Protei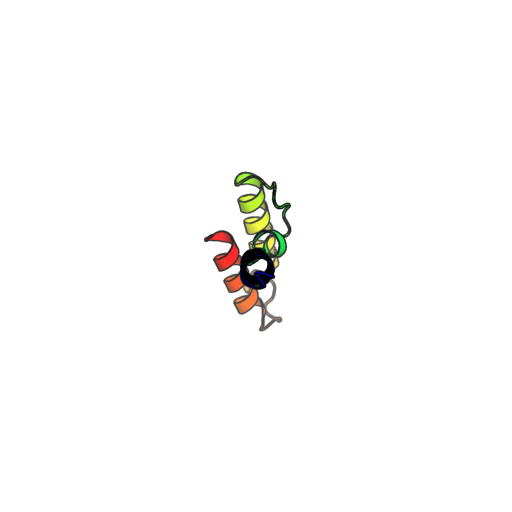n AF-H2YED5-F1 (afdb_monomer)

Nearest PDB structures (foldseek):
  6iws-assembly1_A  TM=9.052E-01  e=1.926E-04  Homo sapiens
  2dn9-assembly1_A  TM=9.160E-01  e=6.166E-04  Homo sapiens
  7x89-assembly1_A  TM=8.399E-01  e=2.957E-04  Homo sapiens
  2ctw-assembly1_A  TM=8.562E-01  e=8.375E-04  Mus musculus
  2ctq-assembly1_A  TM=8.197E-01  e=2.521E-03  Homo sapiens

Foldseek 3Di:
DPPVVVVVVVVVVVVVVVVVVPDDPLCVLLVHDPPDDLVRSVVSLVVVLVVLPCVNVVVDPCSVVSNVVSVVSNVD

Structure (mmCIF, N/CA/C/O backbone):
data_AF-H2YED5-F1
#
_entry.id   AF-H2YED5-F1
#
loop_
_atom_site.group_PDB
_atom_site.id
_atom_site.type_symbol
_atom_site.label_atom_id
_atom_site.label_alt_id
_atom_site.label_comp_id
_atom_site.label_asym_id
_atom_site.label_entity_id
_atom_site.label_seq_id
_atom_site.pdbx_PDB_ins_code
_atom_site.Cartn_x
_atom_site.Cartn_y
_atom_site.Cartn_z
_atom_site.occupancy
_atom_site.B_iso_or_equiv
_atom_site.auth_seq_id
_atom_site.auth_comp_id
_atom_site.auth_asym_id
_atom_site.auth_atom_id
_atom_site.pdbx_PDB_model_num
ATOM 1 N N . MET A 1 1 ? 16.761 -42.095 -28.394 1.00 56.00 1 MET A N 1
ATOM 2 C CA . MET A 1 1 ? 15.840 -40.945 -28.282 1.00 56.00 1 MET A CA 1
ATOM 3 C C . MET A 1 1 ? 16.094 -40.299 -26.931 1.00 56.00 1 MET A C 1
ATOM 5 O O . MET A 1 1 ? 15.706 -40.863 -25.916 1.00 56.00 1 MET A O 1
ATOM 9 N N . ASP A 1 2 ? 16.844 -39.197 -26.908 1.00 63.88 2 ASP A N 1
ATOM 10 C CA . ASP A 1 2 ? 17.222 -38.491 -25.679 1.00 63.88 2 ASP A CA 1
ATOM 11 C C . ASP A 1 2 ? 16.016 -37.764 -25.071 1.00 63.88 2 ASP A C 1
ATOM 13 O O . ASP A 1 2 ? 15.757 -36.591 -25.328 1.00 63.88 2 ASP A O 1
ATOM 17 N N . VAL A 1 3 ? 15.273 -38.476 -24.224 1.00 62.91 3 VAL A N 1
ATOM 18 C CA . VAL A 1 3 ? 14.154 -37.943 -23.422 1.00 62.91 3 VAL A CA 1
ATOM 19 C C . VAL A 1 3 ? 14.591 -36.860 -22.422 1.00 62.91 3 VAL A C 1
ATOM 21 O O . VAL A 1 3 ? 13.752 -36.139 -21.892 1.00 62.91 3 VAL A O 1
ATOM 24 N N . LYS A 1 4 ? 15.898 -36.686 -22.191 1.00 67.00 4 LYS A N 1
ATOM 25 C CA . LYS A 1 4 ? 16.454 -35.701 -21.247 1.00 67.00 4 LYS A CA 1
ATOM 26 C C . LYS A 1 4 ? 16.252 -34.248 -21.699 1.00 67.00 4 LYS A C 1
ATOM 28 O O . LYS A 1 4 ? 16.004 -33.390 -20.859 1.00 67.00 4 LYS A O 1
ATOM 33 N N . GLY A 1 5 ? 16.306 -33.983 -23.007 1.00 76.69 5 GLY A N 1
ATOM 34 C CA . GLY A 1 5 ? 16.094 -32.649 -23.587 1.00 76.69 5 GLY A CA 1
ATOM 35 C C . GLY A 1 5 ? 14.695 -32.068 -23.324 1.00 76.69 5 GLY A C 1
ATOM 36 O O . GLY A 1 5 ? 14.598 -30.985 -22.746 1.00 76.69 5 GLY A O 1
ATOM 37 N N . PRO A 1 6 ? 13.603 -32.775 -23.679 1.00 80.56 6 PRO A N 1
ATOM 38 C CA . PRO A 1 6 ? 12.250 -32.274 -23.441 1.00 80.56 6 PRO A CA 1
ATOM 39 C C . PRO A 1 6 ? 11.892 -32.203 -21.949 1.00 80.56 6 PRO A C 1
ATOM 41 O O . PRO A 1 6 ? 11.192 -31.279 -21.546 1.00 80.56 6 PRO A O 1
ATOM 44 N N . ILE A 1 7 ? 12.413 -33.108 -21.109 1.00 83.12 7 ILE A N 1
ATOM 45 C CA . ILE A 1 7 ? 12.190 -33.059 -19.652 1.00 83.12 7 ILE A CA 1
ATOM 46 C C . ILE A 1 7 ? 12.848 -31.817 -19.042 1.00 83.12 7 ILE A C 1
ATOM 48 O O . ILE A 1 7 ? 12.217 -31.120 -18.250 1.00 83.12 7 ILE A O 1
ATOM 52 N N . LEU A 1 8 ? 14.087 -31.501 -19.436 1.00 83.06 8 LEU A N 1
ATOM 53 C CA . LEU A 1 8 ? 14.775 -30.298 -18.969 1.00 83.06 8 LEU A CA 1
ATOM 54 C C . LEU A 1 8 ? 14.039 -29.026 -19.411 1.00 83.06 8 LEU A C 1
ATOM 56 O O . LEU A 1 8 ? 13.898 -28.099 -18.621 1.00 83.06 8 LEU A O 1
ATOM 60 N N . PHE A 1 9 ? 13.514 -28.998 -20.639 1.00 86.44 9 PHE A N 1
ATOM 61 C CA . PHE A 1 9 ? 12.740 -27.863 -21.142 1.00 86.44 9 PHE A CA 1
ATOM 62 C C . PHE A 1 9 ? 11.439 -27.647 -20.358 1.00 86.44 9 PHE A C 1
ATOM 64 O O . PHE A 1 9 ? 11.148 -26.524 -19.955 1.00 86.44 9 PHE A O 1
ATOM 71 N N . VAL A 1 10 ? 10.684 -28.715 -20.083 1.00 87.19 10 VAL A N 1
ATOM 72 C CA . VAL A 1 10 ? 9.451 -28.637 -19.281 1.00 87.19 10 VAL A CA 1
ATOM 73 C C . VAL A 1 10 ? 9.759 -28.226 -17.842 1.00 87.19 10 VAL A C 1
ATOM 75 O O . VAL A 1 10 ? 9.027 -27.424 -17.271 1.00 87.19 10 VAL A O 1
ATOM 78 N N . LEU A 1 11 ? 10.861 -28.712 -17.268 1.00 85.69 11 LEU A N 1
ATOM 79 C CA . LEU A 1 11 ? 11.284 -28.345 -15.920 1.00 85.69 11 LEU A CA 1
ATOM 80 C C . LEU A 1 11 ? 11.702 -26.870 -15.837 1.00 85.69 11 LEU A C 1
ATOM 82 O O . LEU A 1 11 ? 11.294 -26.174 -14.913 1.00 85.69 11 LEU A O 1
ATOM 86 N N . VAL A 1 12 ? 12.444 -26.362 -16.824 1.00 84.50 12 VAL A N 1
ATOM 87 C CA . VAL A 1 12 ? 12.806 -24.937 -16.910 1.00 84.50 12 VAL A CA 1
ATOM 88 C C . VAL A 1 12 ? 11.567 -24.068 -17.133 1.00 84.50 12 VAL A C 1
ATOM 90 O O . VAL A 1 12 ? 11.421 -23.043 -16.472 1.00 84.50 12 VAL A O 1
ATOM 93 N N . LEU A 1 13 ? 10.641 -24.488 -17.998 1.00 84.56 13 LEU A N 1
ATOM 94 C CA . LEU A 1 13 ? 9.378 -23.785 -18.223 1.00 84.56 13 LEU A CA 1
ATOM 95 C C . LEU A 1 13 ? 8.526 -23.743 -16.948 1.00 84.56 13 LEU A C 1
ATOM 97 O O . LEU A 1 13 ? 7.963 -22.706 -16.614 1.00 84.56 13 LEU A O 1
ATOM 101 N N . PHE A 1 14 ? 8.477 -24.844 -16.200 1.00 86.25 14 PHE A N 1
ATOM 102 C CA . PHE A 1 14 ? 7.778 -24.916 -14.922 1.00 86.25 14 PHE A CA 1
ATOM 103 C C . PHE A 1 14 ? 8.419 -24.003 -13.868 1.00 86.25 14 PHE A C 1
ATOM 105 O O . PHE A 1 14 ? 7.714 -23.237 -13.217 1.00 8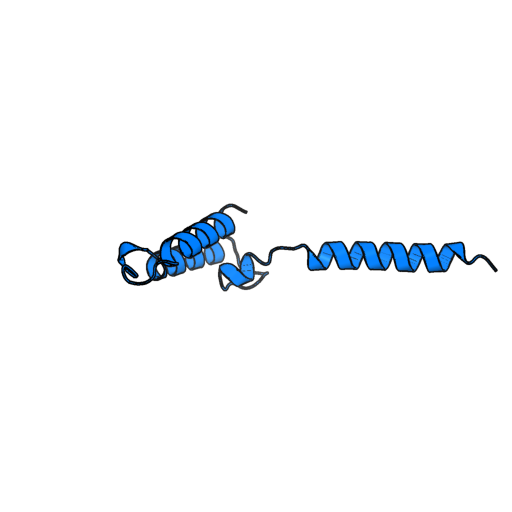6.25 14 PHE A O 1
ATOM 112 N N . LEU A 1 15 ? 9.752 -24.003 -13.749 1.00 79.75 15 LEU A N 1
ATOM 113 C CA . LEU A 1 15 ? 10.477 -23.085 -12.862 1.00 79.75 15 LEU A CA 1
ATOM 114 C C . LEU A 1 15 ? 10.249 -21.611 -13.241 1.00 79.75 15 LEU A C 1
ATOM 116 O O . LEU A 1 15 ? 10.097 -20.765 -12.361 1.00 79.75 15 LEU A O 1
ATOM 120 N N . PHE A 1 16 ? 10.156 -21.307 -14.535 1.00 77.69 16 PHE A N 1
ATOM 121 C CA . PHE A 1 16 ? 9.837 -19.966 -15.023 1.00 77.69 16 PHE A CA 1
ATOM 122 C C . PHE A 1 16 ? 8.399 -19.552 -14.669 1.00 77.69 16 PHE A C 1
ATOM 124 O O . PHE A 1 16 ? 8.165 -18.440 -14.198 1.00 77.69 16 PHE A O 1
ATOM 131 N N . VAL A 1 17 ? 7.431 -20.464 -14.810 1.00 74.62 17 VAL A N 1
ATOM 132 C CA . VAL A 1 17 ? 6.036 -20.242 -14.391 1.00 74.62 17 VAL A CA 1
ATOM 133 C C . VAL A 1 17 ? 5.935 -20.017 -12.876 1.00 74.62 17 VAL A C 1
ATOM 135 O O . VAL A 1 17 ? 5.192 -19.133 -12.446 1.00 74.62 17 VAL A O 1
ATOM 138 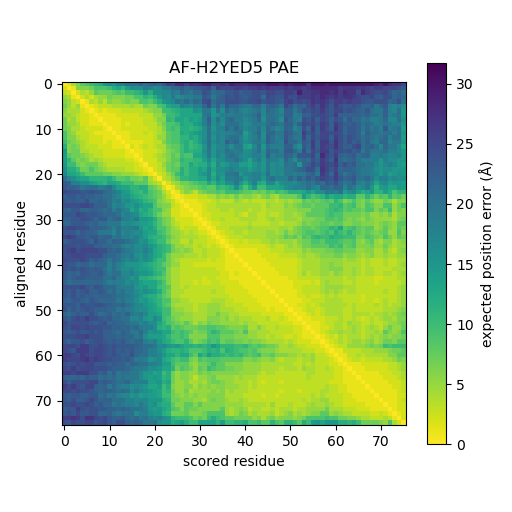N N . LEU A 1 18 ? 6.721 -20.736 -12.065 1.00 74.31 18 LEU A N 1
ATOM 139 C CA . LEU A 1 18 ? 6.789 -20.507 -10.617 1.00 74.31 18 LEU A CA 1
ATOM 140 C C . LEU A 1 18 ? 7.334 -19.113 -10.269 1.00 74.31 18 LEU A C 1
ATOM 142 O O . LEU A 1 18 ? 6.786 -18.464 -9.377 1.00 74.31 18 LEU A O 1
ATOM 146 N N . GLN A 1 19 ? 8.353 -18.615 -10.985 1.00 64.38 19 GLN A N 1
ATOM 147 C CA . GLN A 1 19 ? 8.836 -17.239 -10.791 1.00 64.38 19 GLN A CA 1
ATOM 148 C C . GLN A 1 19 ? 7.755 -16.190 -11.087 1.00 64.38 19 GLN A C 1
ATOM 150 O O . GLN A 1 19 ? 7.656 -15.206 -10.357 1.00 64.38 19 GLN A O 1
ATOM 155 N N . VAL A 1 20 ? 6.933 -16.389 -12.124 1.00 66.06 20 VAL A N 1
ATOM 156 C CA . VAL A 1 20 ? 5.879 -15.430 -12.503 1.00 66.06 20 VAL A CA 1
ATOM 157 C C . VAL A 1 20 ? 4.701 -15.440 -11.517 1.00 66.06 20 VAL A C 1
ATOM 159 O O . VAL A 1 20 ? 4.139 -14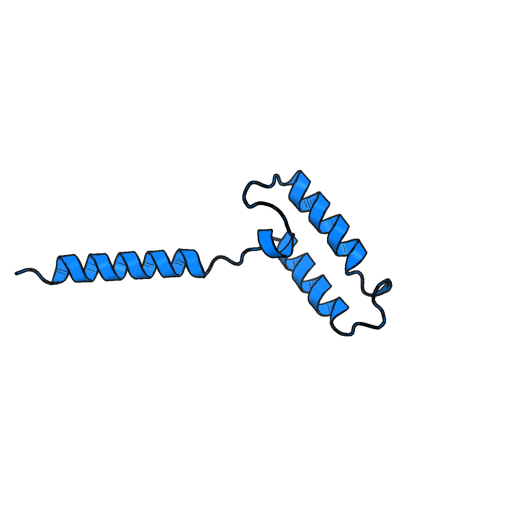.385 -11.235 1.00 66.06 20 VAL A O 1
ATOM 162 N N . LEU A 1 21 ? 4.342 -16.597 -10.949 1.0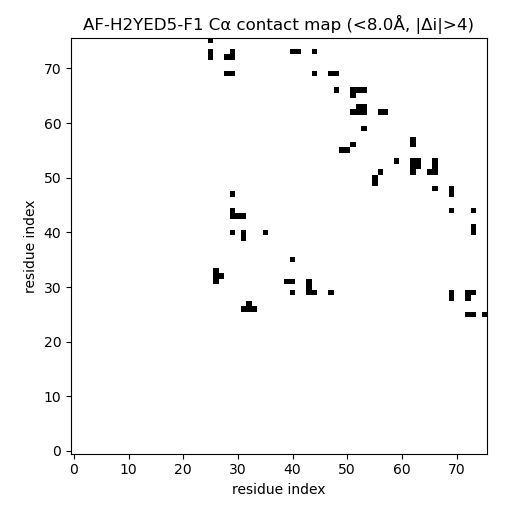0 63.31 21 LEU A N 1
ATOM 163 C CA . LEU A 1 21 ? 3.249 -16.724 -9.970 1.00 63.31 21 LEU A CA 1
ATOM 164 C C . LEU A 1 21 ? 3.589 -16.167 -8.577 1.00 63.31 21 LEU A C 1
ATOM 166 O O . LEU A 1 21 ? 2.688 -15.733 -7.863 1.00 63.31 21 LEU A O 1
ATOM 170 N N . ALA A 1 22 ? 4.864 -16.169 -8.179 1.00 59.12 22 ALA A N 1
ATOM 171 C CA . ALA A 1 22 ? 5.293 -15.771 -6.834 1.00 59.12 22 ALA A CA 1
ATOM 172 C C . ALA A 1 22 ? 5.442 -14.248 -6.625 1.00 59.12 22 ALA A C 1
ATOM 174 O O . ALA A 1 22 ? 5.723 -13.798 -5.511 1.00 59.12 22 ALA A O 1
ATOM 175 N N . GLY A 1 23 ? 5.262 -13.434 -7.670 1.00 57.84 23 GLY A N 1
ATOM 176 C CA . GLY A 1 23 ? 5.318 -11.979 -7.556 1.00 57.84 23 GLY A CA 1
ATOM 177 C C . GLY A 1 23 ? 4.086 -11.431 -6.837 1.00 57.84 23 GLY A C 1
ATOM 178 O O . GLY A 1 23 ? 3.022 -11.323 -7.440 1.00 57.84 23 GLY A O 1
ATOM 179 N N . ARG A 1 24 ? 4.214 -11.046 -5.559 1.00 55.50 24 ARG A N 1
ATOM 180 C CA . ARG A 1 24 ? 3.189 -10.234 -4.880 1.00 55.50 24 ARG A CA 1
ATOM 181 C C . ARG A 1 24 ? 2.933 -8.975 -5.716 1.00 55.50 24 ARG A C 1
ATOM 183 O O . ARG A 1 24 ? 3.829 -8.158 -5.909 1.00 55.50 24 ARG A O 1
ATOM 190 N N . ASP A 1 25 ? 1.716 -8.823 -6.234 1.00 66.06 25 ASP A N 1
ATOM 191 C CA . ASP A 1 25 ? 1.324 -7.664 -7.040 1.00 66.06 25 ASP A CA 1
ATOM 192 C C . ASP A 1 25 ? 1.072 -6.448 -6.121 1.00 66.06 25 ASP A C 1
ATOM 194 O O . ASP A 1 25 ? -0.065 -6.023 -5.915 1.00 66.06 25 ASP A O 1
ATOM 198 N N . PHE A 1 26 ? 2.132 -5.849 -5.576 1.00 67.31 26 PHE A N 1
ATOM 199 C CA . PHE A 1 26 ? 2.044 -4.614 -4.777 1.00 67.31 26 PHE A CA 1
ATOM 200 C C . PHE A 1 26 ? 1.349 -3.474 -5.541 1.00 67.31 26 PHE A C 1
ATOM 202 O O . PHE A 1 26 ? 0.591 -2.693 -4.969 1.00 67.31 26 PHE A O 1
ATOM 209 N N . TYR A 1 27 ? 1.503 -3.454 -6.867 1.00 74.62 27 TYR A N 1
ATOM 210 C CA . TYR A 1 27 ? 0.784 -2.563 -7.778 1.00 74.62 27 TYR A CA 1
ATOM 211 C C . TYR A 1 27 ? -0.743 -2.744 -7.721 1.00 74.62 27 TYR A C 1
ATOM 213 O O . TYR A 1 27 ? -1.472 -1.756 -7.784 1.00 74.62 27 TYR A O 1
ATOM 221 N N . LYS A 1 28 ? -1.247 -3.976 -7.535 1.00 74.56 28 LYS A N 1
ATOM 222 C CA . LYS A 1 28 ? -2.688 -4.223 -7.347 1.00 74.56 28 LYS A CA 1
ATOM 223 C C . LYS A 1 28 ? -3.175 -3.704 -5.996 1.00 74.56 28 LYS A C 1
ATOM 225 O O . LYS A 1 28 ? -4.242 -3.101 -5.952 1.00 74.56 28 LYS A O 1
ATOM 230 N N . ILE A 1 29 ? -2.389 -3.878 -4.928 1.00 74.62 29 ILE A N 1
ATOM 231 C CA . ILE A 1 29 ? -2.719 -3.374 -3.579 1.00 74.62 29 ILE A CA 1
ATOM 232 C C . ILE A 1 29 ? -2.794 -1.843 -3.589 1.00 74.62 29 ILE A C 1
ATOM 234 O O . ILE A 1 29 ? -3.750 -1.251 -3.096 1.00 74.62 29 ILE A O 1
ATOM 238 N N . LEU A 1 30 ? -1.819 -1.196 -4.231 1.00 77.31 30 LEU A N 1
ATOM 239 C CA . LEU A 1 30 ? -1.772 0.256 -4.392 1.00 77.31 30 LEU A CA 1
ATOM 240 C C . LEU A 1 30 ? -2.730 0.785 -5.474 1.00 77.31 30 LEU A C 1
ATOM 242 O O . LEU A 1 30 ? -2.838 2.000 -5.636 1.00 77.31 30 LEU A O 1
ATOM 246 N N . GLN A 1 31 ? -3.430 -0.098 -6.196 1.00 80.00 31 GLN A N 1
ATOM 247 C CA . GLN A 1 31 ? -4.337 0.228 -7.304 1.00 80.00 31 GLN A CA 1
ATOM 248 C C . GLN A 1 31 ? -3.685 1.111 -8.380 1.00 80.00 31 GLN A C 1
ATOM 250 O O . GLN A 1 31 ? -4.283 2.057 -8.897 1.00 80.00 31 GLN A O 1
ATOM 255 N N . VAL A 1 32 ? -2.432 0.813 -8.710 1.00 81.75 32 VAL A N 1
ATOM 256 C CA 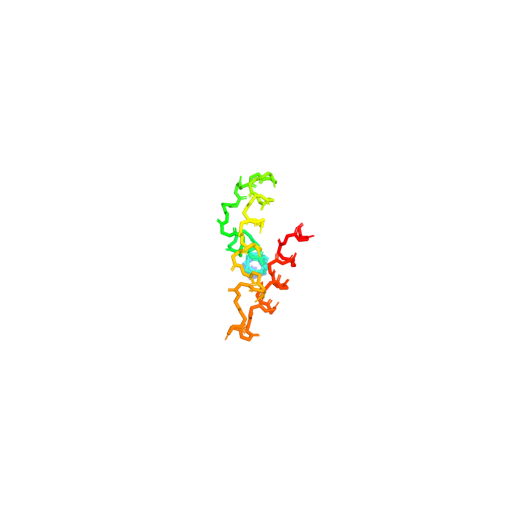. VAL A 1 32 ? -1.646 1.532 -9.715 1.00 81.75 32 VAL A CA 1
ATOM 257 C C . VAL A 1 32 ? -1.202 0.590 -10.831 1.00 81.75 32 VAL A C 1
ATOM 259 O O . VAL A 1 32 ? -1.114 -0.623 -10.651 1.00 81.75 32 VAL A O 1
ATOM 262 N N . SER A 1 33 ? -0.920 1.158 -12.004 1.00 80.69 33 SER A N 1
ATOM 263 C CA . SER A 1 33 ? -0.354 0.401 -13.127 1.00 80.69 33 SER A CA 1
ATOM 264 C C . SER A 1 33 ? 1.026 -0.155 -12.774 1.00 80.69 33 SER A C 1
ATOM 266 O O . SER A 1 33 ? 1.737 0.438 -11.961 1.00 80.69 33 SER A O 1
ATOM 268 N N . LYS A 1 34 ? 1.451 -1.242 -13.424 1.00 76.81 34 LYS A N 1
ATOM 269 C CA . LYS A 1 34 ? 2.818 -1.780 -13.261 1.00 76.81 34 LYS A CA 1
ATOM 270 C C . LYS A 1 34 ? 3.886 -0.813 -13.784 1.00 76.81 34 LYS A C 1
ATOM 272 O O . LYS A 1 34 ? 5.030 -0.852 -13.357 1.00 76.81 34 LYS A O 1
ATOM 277 N N . GLU A 1 35 ? 3.482 0.098 -14.661 1.00 79.12 35 GLU A N 1
ATOM 278 C CA . GLU A 1 35 ? 4.278 1.181 -15.236 1.00 79.12 35 GLU A CA 1
ATOM 279 C C . GLU A 1 35 ? 4.202 2.467 -14.392 1.00 79.12 35 GLU A C 1
ATOM 281 O O . GLU A 1 35 ? 4.682 3.522 -14.811 1.00 79.12 35 GLU A O 1
ATOM 286 N N . ALA A 1 36 ? 3.555 2.423 -13.220 1.00 80.94 36 ALA A N 1
ATOM 287 C CA . ALA A 1 36 ? 3.397 3.595 -12.376 1.00 80.94 36 ALA A CA 1
ATOM 288 C C . ALA A 1 36 ? 4.750 4.089 -11.859 1.00 80.94 36 ALA A C 1
ATOM 290 O O . ALA A 1 36 ? 5.547 3.360 -11.276 1.00 80.94 36 ALA A O 1
ATOM 291 N N . THR A 1 37 ? 4.977 5.387 -12.024 1.00 84.31 37 THR A N 1
ATOM 292 C CA . THR A 1 37 ? 6.156 6.060 -11.483 1.00 84.31 37 THR A CA 1
ATOM 293 C C . THR A 1 37 ? 6.132 6.059 -9.954 1.00 84.31 37 THR A C 1
ATOM 295 O O . THR A 1 37 ? 5.070 6.091 -9.326 1.0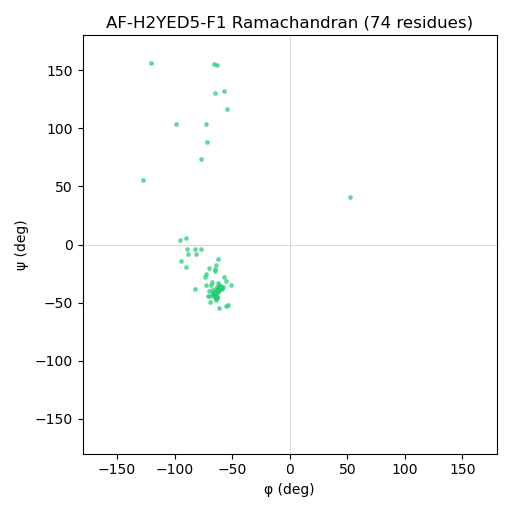0 84.31 37 THR A O 1
ATOM 298 N N . THR A 1 38 ? 7.304 6.151 -9.326 1.00 81.88 38 THR A N 1
ATOM 299 C CA . THR A 1 38 ? 7.445 6.295 -7.862 1.00 81.88 38 THR A CA 1
ATOM 300 C C . THR A 1 38 ? 6.593 7.435 -7.289 1.00 81.88 38 THR A C 1
ATOM 302 O O . THR A 1 38 ? 6.021 7.320 -6.204 1.00 81.88 38 THR A O 1
ATOM 305 N N . LYS A 1 39 ? 6.423 8.531 -8.043 1.00 84.69 39 LYS A N 1
ATOM 306 C CA . LYS A 1 39 ? 5.535 9.646 -7.677 1.00 84.69 39 LYS A CA 1
ATOM 307 C C . LYS A 1 39 ? 4.058 9.230 -7.638 1.00 84.69 39 LYS A C 1
ATOM 309 O O . LYS A 1 39 ? 3.343 9.658 -6.729 1.00 84.69 39 LYS A O 1
ATOM 314 N N . GLN A 1 40 ? 3.604 8.416 -8.593 1.00 83.12 40 GLN A N 1
ATOM 315 C CA . GLN A 1 40 ? 2.239 7.878 -8.639 1.00 83.12 40 GLN A CA 1
ATOM 316 C C . GLN A 1 40 ? 2.000 6.870 -7.513 1.00 83.12 40 GLN A C 1
ATOM 318 O O . GLN A 1 40 ? 1.003 7.009 -6.811 1.00 83.12 40 GLN A O 1
ATOM 323 N N . ILE A 1 41 ? 2.947 5.959 -7.267 1.00 84.88 41 ILE A N 1
ATOM 324 C CA . ILE A 1 41 ? 2.922 4.999 -6.147 1.00 84.88 41 ILE A CA 1
ATOM 325 C C . ILE A 1 41 ? 2.772 5.748 -4.815 1.00 84.88 41 ILE A C 1
ATOM 327 O O . ILE A 1 41 ? 1.821 5.522 -4.069 1.00 84.88 41 ILE A O 1
ATOM 331 N N . LYS A 1 42 ? 3.634 6.740 -4.550 1.00 85.50 42 LYS A N 1
ATOM 332 C CA . LYS A 1 42 ? 3.574 7.546 -3.319 1.00 85.50 42 LYS A CA 1
ATOM 333 C C . LYS A 1 42 ? 2.270 8.338 -3.193 1.00 85.50 42 LYS A C 1
ATOM 335 O O . LYS A 1 42 ? 1.780 8.577 -2.091 1.00 85.50 42 LYS A O 1
ATOM 340 N N . SER A 1 43 ? 1.703 8.787 -4.312 1.00 87.75 43 SER A N 1
ATOM 341 C CA . SER A 1 43 ? 0.418 9.487 -4.319 1.00 87.75 43 SER A CA 1
ATOM 342 C C . SER A 1 43 ? -0.753 8.554 -4.013 1.00 87.75 43 SER A C 1
ATOM 344 O O . SER A 1 43 ? -1.599 8.901 -3.189 1.00 87.75 43 SER A O 1
ATOM 346 N N . ALA A 1 44 ? -0.772 7.370 -4.627 1.00 87.88 44 ALA A N 1
ATOM 347 C CA . ALA A 1 44 ? -1.779 6.344 -4.398 1.00 87.88 44 ALA A CA 1
ATOM 348 C C . ALA A 1 44 ? -1.737 5.829 -2.955 1.00 87.88 44 ALA A C 1
ATOM 350 O O . ALA A 1 44 ? -2.771 5.833 -2.291 1.00 87.88 44 ALA A O 1
ATOM 351 N N . TYR A 1 45 ? -0.541 5.544 -2.426 1.00 86.62 45 TYR A N 1
ATOM 352 C CA . TYR A 1 45 ? -0.343 5.170 -1.025 1.00 86.62 45 TYR A CA 1
ATOM 353 C C . TYR A 1 45 ? -0.952 6.198 -0.066 1.00 86.62 45 TYR A C 1
ATOM 355 O O . TYR A 1 45 ? -1.782 5.856 0.767 1.00 86.62 45 TYR A O 1
ATOM 363 N N . ARG A 1 46 ? -0.629 7.491 -0.221 1.00 88.12 46 ARG A N 1
ATOM 364 C CA . ARG A 1 46 ? -1.191 8.549 0.642 1.00 88.12 46 ARG A CA 1
ATOM 365 C C . ARG A 1 46 ? -2.712 8.651 0.550 1.00 88.12 46 ARG A C 1
ATOM 367 O O . ARG A 1 46 ? -3.355 9.011 1.534 1.00 88.12 46 ARG A O 1
ATOM 374 N N . LYS A 1 47 ? -3.282 8.404 -0.632 1.00 88.56 47 LYS A N 1
ATOM 375 C CA . LYS A 1 47 ? -4.732 8.432 -0.846 1.00 88.56 47 LYS A CA 1
ATOM 376 C C . LYS A 1 47 ? -5.398 7.254 -0.134 1.00 88.56 47 LYS A C 1
ATOM 378 O O . LYS A 1 47 ? -6.329 7.483 0.631 1.00 88.56 47 LYS A O 1
ATOM 383 N N . LEU A 1 48 ? -4.882 6.043 -0.336 1.00 86.56 48 LEU A N 1
ATOM 384 C CA . LEU A 1 48 ? -5.381 4.821 0.294 1.00 86.56 48 LEU A CA 1
ATOM 385 C C . LEU A 1 48 ? -5.192 4.857 1.814 1.00 86.56 48 LEU A C 1
ATOM 387 O O . LEU A 1 48 ? -6.140 4.596 2.540 1.00 86.56 48 LEU A O 1
ATOM 391 N N . ALA A 1 49 ? -4.046 5.319 2.316 1.00 85.94 49 ALA A N 1
ATOM 392 C CA . ALA A 1 49 ? -3.775 5.418 3.751 1.00 85.94 49 ALA A CA 1
ATOM 393 C C . ALA A 1 49 ? -4.778 6.337 4.464 1.00 85.94 49 ALA A C 1
ATOM 395 O O . ALA A 1 49 ? -5.228 6.042 5.565 1.00 85.94 49 ALA A O 1
ATOM 396 N N . LYS A 1 50 ? -5.193 7.433 3.817 1.00 86.44 50 LYS A N 1
ATOM 397 C CA . LYS A 1 50 ? -6.246 8.318 4.340 1.00 86.44 50 LYS A CA 1
ATOM 398 C C . LYS A 1 50 ? -7.649 7.722 4.251 1.00 86.44 50 LYS A C 1
ATOM 400 O O . LYS A 1 50 ? -8.523 8.178 4.979 1.00 86.44 50 LYS A O 1
ATOM 405 N N . GLN A 1 51 ? -7.898 6.802 3.324 1.00 84.19 51 GLN A N 1
ATOM 406 C CA . GLN A 1 51 ? -9.194 6.134 3.173 1.00 84.19 51 GLN A CA 1
ATOM 407 C C . GLN A 1 51 ? -9.331 4.968 4.149 1.00 84.19 51 GLN A C 1
ATOM 409 O O . GLN A 1 51 ? -10.397 4.780 4.716 1.00 84.19 51 GLN A O 1
ATOM 414 N N . MET A 1 52 ? -8.241 4.237 4.375 1.00 83.56 52 MET A N 1
ATOM 415 C CA . MET A 1 52 ? -8.190 3.034 5.204 1.00 83.56 52 MET A CA 1
ATOM 416 C C . MET A 1 52 ? -7.754 3.305 6.645 1.00 83.56 52 MET A C 1
ATOM 418 O O . MET A 1 52 ? -7.599 2.367 7.417 1.00 83.56 52 MET A O 1
ATOM 422 N N . HIS A 1 53 ? -7.542 4.571 7.017 1.00 83.81 53 HIS A N 1
ATOM 423 C CA . HIS A 1 53 ? -7.113 4.928 8.365 1.00 83.81 53 HIS A CA 1
ATOM 424 C C . HIS A 1 53 ? -8.114 4.392 9.406 1.00 83.81 53 HIS A C 1
ATOM 426 O O . HIS A 1 53 ? -9.317 4.622 9.228 1.00 83.81 53 HIS A O 1
ATOM 432 N N . PRO A 1 54 ? -7.659 3.735 10.487 1.00 82.56 54 PRO A N 1
ATOM 433 C CA . PRO A 1 54 ? -8.543 3.194 11.521 1.00 82.56 54 PRO A CA 1
ATOM 434 C C . PRO A 1 54 ? -9.421 4.280 12.161 1.00 82.56 54 PRO A C 1
ATOM 436 O O . PRO A 1 54 ? -10.612 4.060 12.327 1.00 82.56 54 PRO A O 1
ATOM 439 N N . ASP A 1 55 ? -8.907 5.502 12.364 1.00 87.00 55 ASP A N 1
ATOM 440 C CA . ASP A 1 55 ? -9.724 6.636 12.851 1.00 87.00 55 ASP A CA 1
ATOM 441 C C . ASP A 1 55 ? -10.936 6.967 11.966 1.00 87.00 55 ASP A C 1
ATOM 443 O O . ASP A 1 55 ? -11.920 7.524 12.444 1.00 87.00 55 ASP A O 1
ATOM 447 N N . LYS A 1 56 ? -10.865 6.674 10.662 1.00 83.38 56 LYS A N 1
ATOM 448 C CA . LYS A 1 56 ? -11.969 6.898 9.718 1.00 83.38 56 LYS A CA 1
ATOM 449 C C . LYS A 1 56 ? -12.847 5.672 9.515 1.00 83.38 56 LYS A C 1
ATOM 451 O O . LYS A 1 56 ? -13.935 5.816 8.968 1.00 83.38 56 LYS A O 1
ATOM 456 N N . ASN A 1 57 ? -12.381 4.504 9.947 1.00 84.62 57 ASN A N 1
ATOM 457 C CA . ASN A 1 57 ? -13.104 3.240 9.876 1.00 84.62 57 ASN A CA 1
ATOM 458 C C . ASN A 1 57 ? -13.133 2.571 11.265 1.00 84.62 57 ASN A C 1
ATOM 460 O O . ASN A 1 57 ? -12.674 1.437 11.393 1.00 84.62 57 ASN A O 1
ATOM 464 N N . PRO A 1 58 ? -13.635 3.259 12.312 1.00 82.88 58 PRO A N 1
ATOM 465 C CA . PRO A 1 58 ? -13.612 2.739 13.682 1.00 82.88 58 PRO A CA 1
ATOM 466 C C . PRO A 1 58 ? -14.480 1.485 13.857 1.00 82.88 58 PRO A C 1
ATOM 468 O O . PRO A 1 58 ? -14.235 0.689 14.759 1.00 82.88 58 PRO A O 1
ATOM 471 N N . ASP A 1 59 ? -15.464 1.298 12.975 1.00 85.56 59 ASP A N 1
ATOM 472 C CA . ASP A 1 59 ? -16.395 0.168 12.994 1.00 85.56 59 ASP A CA 1
ATOM 473 C C . ASP A 1 59 ? -15.878 -1.053 12.209 1.00 85.56 59 ASP A C 1
ATOM 475 O O . ASP A 1 59 ? -16.495 -2.118 12.255 1.00 85.56 59 ASP A O 1
ATOM 479 N N . ASP A 1 60 ? -14.762 -0.922 11.477 1.00 83.31 60 ASP A N 1
ATOM 480 C CA . ASP A 1 60 ? -14.147 -2.029 10.740 1.00 83.31 60 ASP A CA 1
ATOM 481 C C . ASP A 1 60 ? -12.968 -2.612 11.547 1.00 83.31 60 ASP A C 1
ATOM 483 O O . ASP A 1 60 ? -11.873 -2.039 11.541 1.00 83.31 60 ASP A O 1
ATOM 487 N N . PRO A 1 61 ? -13.129 -3.781 12.197 1.00 84.00 61 PRO A N 1
ATOM 488 C CA . PRO A 1 61 ? -12.047 -4.417 12.949 1.00 84.00 61 PRO A CA 1
ATOM 489 C C . PRO A 1 61 ? -10.869 -4.842 12.056 1.00 84.00 61 PRO A C 1
ATOM 491 O O . PRO A 1 61 ? -9.764 -5.046 12.553 1.00 84.00 61 PRO A O 1
ATOM 494 N N . THR A 1 62 ? -11.075 -4.937 10.737 1.00 83.69 62 THR A N 1
ATOM 495 C CA . THR A 1 62 ? -10.028 -5.268 9.760 1.00 83.69 62 THR A CA 1
ATOM 496 C C . THR A 1 62 ? -9.285 -4.035 9.235 1.00 83.69 62 THR A C 1
ATOM 498 O O . THR A 1 62 ? -8.315 -4.176 8.489 1.00 83.69 62 THR A O 1
ATOM 501 N N . ALA A 1 63 ? -9.683 -2.814 9.624 1.00 81.12 63 ALA A N 1
ATOM 502 C CA . ALA A 1 63 ? -9.034 -1.579 9.174 1.00 81.12 63 ALA A CA 1
ATOM 503 C C . ALA A 1 63 ? -7.544 -1.535 9.548 1.00 81.12 63 ALA A C 1
ATOM 505 O O . ALA A 1 63 ? -6.715 -1.116 8.742 1.00 81.12 63 ALA A O 1
ATOM 506 N N . THR A 1 64 ? -7.193 -2.026 10.738 1.00 81.62 64 THR A N 1
ATOM 507 C CA . THR A 1 64 ? -5.803 -2.108 11.206 1.00 81.62 64 THR A CA 1
ATOM 508 C C . THR A 1 64 ? -4.966 -3.056 10.347 1.00 81.62 64 THR A C 1
ATOM 510 O O . THR A 1 64 ? -3.881 -2.673 9.911 1.00 81.62 64 THR A O 1
ATOM 513 N N . GLU A 1 65 ? -5.468 -4.261 10.055 1.00 85.50 65 GLU A N 1
ATOM 514 C CA . GLU A 1 65 ? -4.770 -5.239 9.203 1.00 85.50 65 GLU A CA 1
ATOM 515 C C . GLU A 1 65 ? -4.584 -4.706 7.782 1.00 85.50 65 GLU A C 1
ATOM 517 O O . GLU A 1 65 ? -3.479 -4.735 7.242 1.00 85.50 65 GLU A O 1
ATOM 522 N N . LYS A 1 66 ? -5.636 -4.127 7.197 1.00 82.31 66 LYS A N 1
ATOM 523 C CA . LYS A 1 66 ? -5.563 -3.540 5.856 1.00 82.31 66 LYS A CA 1
ATOM 524 C C . LYS A 1 66 ? -4.591 -2.357 5.789 1.00 82.31 66 LYS A C 1
ATOM 526 O O . LYS A 1 66 ? -3.898 -2.178 4.789 1.00 82.31 66 LYS A O 1
ATOM 531 N N . PHE A 1 67 ? -4.519 -1.542 6.844 1.00 85.44 67 PHE A N 1
ATOM 532 C CA . PHE A 1 67 ? -3.558 -0.443 6.926 1.00 85.44 67 PHE A CA 1
ATOM 533 C C . PHE A 1 67 ? -2.115 -0.956 7.037 1.00 85.44 67 PHE A C 1
ATOM 535 O O . PHE A 1 67 ? -1.220 -0.408 6.392 1.00 85.44 67 PHE A O 1
ATOM 542 N N . GLN A 1 68 ? -1.886 -2.031 7.798 1.00 84.00 68 GLN A N 1
ATOM 543 C CA . GLN A 1 68 ? -0.584 -2.702 7.865 1.00 84.00 68 GLN A CA 1
ATOM 544 C C . GLN A 1 68 ? -0.182 -3.305 6.513 1.00 84.00 68 GLN A C 1
ATOM 546 O O . GLN A 1 68 ? 0.953 -3.123 6.078 1.00 84.00 68 GLN A O 1
ATOM 551 N N . GLU A 1 69 ? -1.106 -3.958 5.808 1.00 82.88 69 GLU A N 1
ATOM 552 C CA . GLU A 1 69 ? -0.855 -4.512 4.473 1.00 82.88 69 GLU A CA 1
ATOM 553 C C . GLU A 1 69 ? -0.512 -3.415 3.452 1.00 82.88 69 GLU A C 1
ATOM 555 O O . GLU A 1 69 ? 0.422 -3.560 2.660 1.00 82.88 69 GLU A O 1
ATOM 560 N N . LEU A 1 70 ? -1.200 -2.271 3.521 1.00 83.00 70 LEU A N 1
ATOM 561 C CA . LEU A 1 70 ? -0.895 -1.102 2.699 1.00 83.00 70 LEU A CA 1
ATOM 562 C C . LEU A 1 70 ? 0.502 -0.531 2.998 1.00 83.00 70 LEU A C 1
ATOM 564 O O . LEU A 1 70 ? 1.206 -0.135 2.068 1.00 83.00 70 LEU A O 1
ATOM 568 N N . ALA A 1 71 ? 0.906 -0.481 4.272 1.00 83.00 71 ALA A N 1
ATO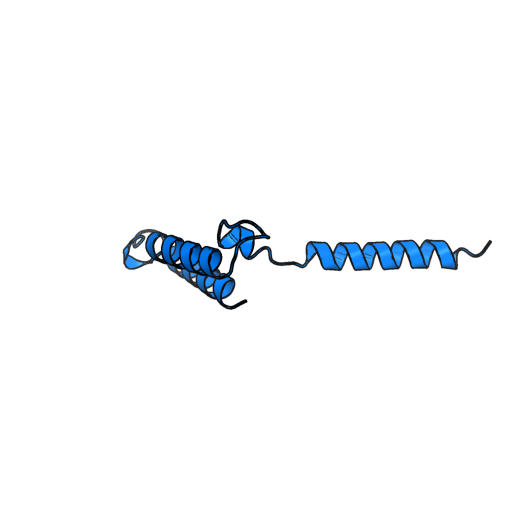M 569 C CA . ALA A 1 71 ? 2.238 -0.030 4.677 1.00 83.00 71 ALA A CA 1
ATOM 570 C C . ALA A 1 71 ? 3.334 -0.962 4.138 1.00 83.00 71 ALA A C 1
ATOM 572 O O . ALA A 1 71 ? 4.286 -0.486 3.521 1.00 83.00 71 ALA A O 1
ATOM 573 N N . LEU A 1 72 ? 3.142 -2.280 4.269 1.00 81.19 72 LEU A N 1
ATOM 574 C CA . LEU A 1 72 ? 4.047 -3.289 3.711 1.00 81.19 72 LEU A CA 1
ATOM 575 C C . LEU A 1 72 ? 4.155 -3.187 2.185 1.00 81.19 72 LEU A C 1
ATOM 577 O O . LEU A 1 72 ? 5.235 -3.369 1.633 1.00 81.19 72 LEU A O 1
ATOM 581 N N . ALA A 1 73 ? 3.059 -2.868 1.491 1.00 77.00 73 ALA A N 1
ATOM 582 C CA . ALA A 1 73 ? 3.066 -2.709 0.038 1.00 77.00 73 ALA A CA 1
ATOM 583 C C . ALA A 1 73 ? 3.819 -1.463 -0.457 1.00 77.00 73 ALA A C 1
ATOM 585 O O . ALA A 1 73 ? 4.194 -1.412 -1.626 1.00 77.00 73 ALA A O 1
ATOM 586 N N . TYR A 1 74 ? 4.023 -0.461 0.402 1.00 77.12 74 TYR A N 1
ATOM 587 C CA . TYR A 1 74 ? 4.797 0.742 0.085 1.00 77.12 74 TYR A CA 1
ATOM 588 C C . TYR A 1 74 ? 6.290 0.612 0.425 1.00 77.12 74 TYR A C 1
ATOM 590 O O . TYR A 1 74 ? 7.093 1.384 -0.092 1.00 77.12 74 TYR A O 1
ATOM 598 N N . GLU A 1 75 ? 6.666 -0.331 1.292 1.00 74.75 75 GLU A N 1
ATOM 599 C CA . GLU A 1 75 ? 8.054 -0.530 1.737 1.00 74.75 75 GLU A CA 1
ATOM 600 C C . GLU A 1 75 ? 8.913 -1.350 0.748 1.00 74.75 75 GLU A C 1
ATOM 602 O O . GLU A 1 75 ? 10.128 -1.437 0.917 1.00 74.75 75 GLU A O 1
ATOM 607 N N . VAL A 1 76 ? 8.297 -1.918 -0.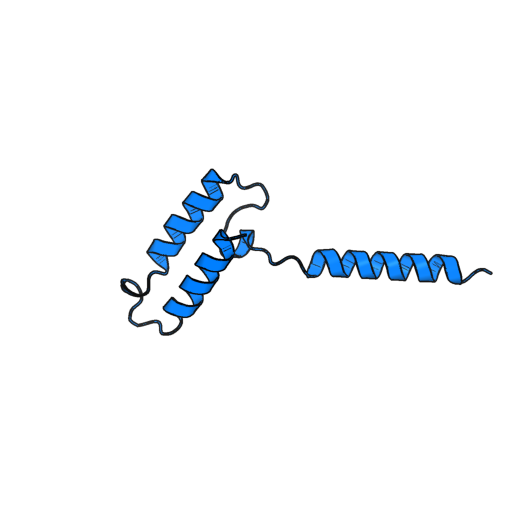297 1.00 61.50 76 VAL A N 1
ATOM 608 C CA . VAL A 1 76 ? 8.957 -2.695 -1.368 1.00 61.50 76 VAL A CA 1
ATOM 609 C C . VAL A 1 76 ? 9.395 -1.804 -2.524 1.00 61.50 76 VAL A C 1
ATOM 611 O O . VAL A 1 76 ? 10.541 -1.993 -2.992 1.00 61.50 76 VAL A O 1
#

pLDDT: mean 79.02, std 8.49, range [55.5, 88.56]

Organism: Ciona savignyi (NCBI:txid51511)

Mean predicted aligned error: 11.11 Å

Radius of gyration: 19.51 Å; Cα contacts (8 Å, |Δi|>4): 43; chains: 1; bounding box: 34×51×42 Å

Solvent-accessible surface area (backbone atoms only — not comparable to full-atom values): 4514 Å² total; per-residue (Å²): 133,78,64,64,60,63,52,52,50,53,50,50,51,49,54,50,52,50,60,66,70,68,59,79,61,42,37,64,78,50,72,44,58,92,83,52,47,72,70,52,51,55,49,35,44,58,53,49,53,68,66,41,30,42,91,77,33,77,87,43,89,59,24,59,59,54,42,51,53,53,52,58,49,69,75,113

Secondary structure (DSSP, 8-state):
--THHHHHHHHHHHHHHHHHHT---HHHHTT--TT--HHHHHHHHHHHHHHS-GGG-TT-TTHHHHHHHHHHHH--

InterPro domains:
  IPR001623 DnaJ domain [PF00226] (25-76)
  IPR001623 DnaJ domain [PR00625] (27-45)
  IPR001623 DnaJ domain [PR00625] (45-60)
  IPR001623 DnaJ domain [PR00625] (62-76)
  IPR001623 DnaJ domain [PS50076] (25-76)
  IPR001623 DnaJ domain [SM00271] (24-76)
  IPR001623 DnaJ domain [cd06257] (25-76)
  IPR036869 Chaperone J-domain superfamily [G3DSA:1.10.287.110] (19-76)
  IPR036869 Chaperone J-domain superfamily [SSF46565] (22-76)
  IPR051736 DnaJ homolog subfamily B member 11-like [PTHR44298] (10-76)

Sequence (76 aa):
MDVKGPILFVLVLFLFVLQVLAGRDFYKILQVSKEATTKQIKSAYRKLAKQMHPDKNPDDPTATEKFQELALAYEV